Protein AF-A0A936DQM2-F1 (afdb_monomer_lite)

Foldseek 3Di:
DDDPCVVVQQPDDPLLLVLVLVVVVVNDQVVSCVPSVDRNVVSVVVLVPDDPVSNVVSVCVSPVDPPPPVVPDPDD

Radius of gyration: 15.03 Å; chains: 1; bounding box: 33×34×48 Å

Structure (mmCIF, N/CA/C/O backbone):
data_AF-A0A936DQM2-F1
#
_entry.id   AF-A0A936DQM2-F1
#
loop_
_atom_site.group_PDB
_atom_site.id
_atom_site.type_symbol
_atom_site.label_atom_id
_atom_site.label_alt_id
_atom_site.label_comp_id
_atom_site.label_asym_id
_atom_site.label_entity_id
_atom_site.label_seq_id
_atom_site.pdbx_PDB_ins_code
_atom_site.Cartn_x
_atom_site.Cartn_y
_atom_site.Cartn_z
_atom_site.occupancy
_atom_site.B_iso_or_equiv
_atom_site.auth_seq_id
_atom_site.auth_comp_id
_atom_site.auth_asym_id
_atom_site.auth_atom_id
_atom_site.pdbx_PDB_model_num
ATOM 1 N N . MET A 1 1 ? 21.040 12.766 -18.853 1.00 44.28 1 MET A N 1
ATOM 2 C CA . MET A 1 1 ? 20.244 12.944 -17.621 1.00 44.28 1 MET A CA 1
ATOM 3 C C . MET A 1 1 ? 20.361 11.651 -16.836 1.00 44.28 1 MET A C 1
ATOM 5 O O . MET A 1 1 ? 19.787 10.656 -17.253 1.00 44.28 1 MET A O 1
ATOM 9 N N . SER A 1 2 ? 21.213 11.626 -15.813 1.00 44.34 2 SER A N 1
ATOM 10 C CA . SER A 1 2 ? 21.464 10.423 -15.015 1.00 44.34 2 SER A CA 1
ATOM 11 C C . SER A 1 2 ? 20.390 10.309 -13.941 1.00 44.34 2 SER A C 1
ATOM 13 O O . SER A 1 2 ? 20.295 11.182 -13.083 1.00 44.34 2 SER A O 1
ATOM 15 N N . ILE A 1 3 ? 19.577 9.259 -14.006 1.00 52.41 3 ILE A N 1
ATOM 16 C CA . ILE A 1 3 ? 18.686 8.879 -12.908 1.00 52.41 3 ILE A CA 1
ATOM 17 C C . ILE A 1 3 ? 19.597 8.377 -11.773 1.00 52.41 3 ILE A C 1
ATOM 19 O O . ILE A 1 3 ? 20.443 7.516 -12.036 1.00 52.41 3 ILE A O 1
ATOM 23 N N . PRO A 1 4 ? 19.525 8.919 -10.545 1.00 45.22 4 PRO A N 1
ATOM 24 C CA . PRO A 1 4 ? 20.373 8.451 -9.457 1.00 45.22 4 PRO A CA 1
ATOM 25 C C . PRO A 1 4 ? 20.024 6.995 -9.110 1.00 45.22 4 PRO A C 1
ATOM 27 O O . PRO A 1 4 ? 18.872 6.672 -8.829 1.00 45.22 4 PRO A O 1
ATOM 30 N N . SER A 1 5 ? 21.037 6.120 -9.089 1.00 42.53 5 SER A N 1
ATOM 31 C CA . SER A 1 5 ? 20.959 4.661 -8.871 1.00 42.53 5 SER A CA 1
ATOM 32 C C . SER A 1 5 ? 20.273 4.184 -7.577 1.00 42.53 5 SER A C 1
ATOM 34 O O . SER A 1 5 ? 20.228 2.982 -7.327 1.00 42.53 5 SER A O 1
ATOM 36 N N . ALA A 1 6 ? 19.726 5.080 -6.754 1.00 45.50 6 ALA A N 1
ATOM 37 C CA . ALA A 1 6 ? 18.882 4.731 -5.613 1.00 45.50 6 ALA A CA 1
ATOM 38 C C . ALA A 1 6 ? 17.445 4.346 -6.028 1.00 45.50 6 ALA A C 1
ATOM 40 O O . ALA A 1 6 ? 16.789 3.603 -5.302 1.00 45.50 6 ALA A O 1
ATOM 41 N N . GLU A 1 7 ? 16.974 4.767 -7.211 1.00 44.62 7 GLU A N 1
ATOM 42 C CA . GLU A 1 7 ? 15.680 4.324 -7.765 1.00 44.62 7 GLU A CA 1
ATOM 43 C C . GLU A 1 7 ? 15.686 2.854 -8.225 1.00 44.62 7 GLU A C 1
ATOM 45 O O . GLU A 1 7 ? 14.630 2.254 -8.394 1.00 44.62 7 GLU A O 1
ATOM 50 N N . LEU A 1 8 ? 16.859 2.230 -8.383 1.00 48.78 8 LEU A N 1
ATOM 51 C CA . LEU A 1 8 ? 16.985 0.861 -8.905 1.00 48.78 8 LEU A CA 1
ATOM 52 C C . LEU A 1 8 ? 16.777 -0.251 -7.860 1.00 48.78 8 LEU A C 1
ATOM 54 O O . LEU A 1 8 ? 16.788 -1.425 -8.224 1.00 48.78 8 LEU A O 1
ATOM 58 N N . ALA A 1 9 ? 16.588 0.078 -6.578 1.00 61.94 9 ALA A N 1
ATOM 59 C CA . ALA A 1 9 ? 16.475 -0.924 -5.510 1.00 61.94 9 ALA A CA 1
ATOM 60 C C . ALA A 1 9 ? 15.129 -0.934 -4.772 1.00 61.94 9 ALA A C 1
ATOM 62 O O . ALA A 1 9 ? 14.887 -1.864 -3.998 1.00 61.94 9 ALA A O 1
ATOM 63 N N . ASN A 1 10 ? 14.259 0.058 -4.995 1.00 63.00 10 ASN A N 1
ATOM 64 C CA . ASN A 1 10 ? 12.952 0.112 -4.349 1.00 63.00 10 ASN A CA 1
ATOM 65 C C . ASN A 1 10 ? 11.854 -0.304 -5.345 1.00 63.00 10 ASN A C 1
ATOM 67 O O . ASN A 1 10 ? 11.598 0.425 -6.301 1.00 63.00 10 ASN A O 1
ATOM 71 N N . PRO A 1 11 ? 11.193 -1.463 -5.161 1.00 75.50 11 PRO A N 1
ATOM 72 C CA . PRO A 1 11 ? 10.140 -1.938 -6.067 1.00 75.50 11 PRO A CA 1
ATOM 73 C C . PRO A 1 11 ? 8.832 -1.130 -5.970 1.00 75.50 11 PRO A C 1
ATOM 75 O O . PRO A 1 11 ? 7.852 -1.469 -6.644 1.00 75.50 11 PRO A O 1
ATOM 78 N N . PHE A 1 12 ? 8.814 -0.099 -5.120 1.00 84.00 12 PHE A N 1
ATOM 79 C CA . PHE A 1 12 ? 7.705 0.811 -4.889 1.00 84.00 12 PHE A CA 1
ATOM 80 C C . PHE A 1 12 ? 8.136 2.263 -5.080 1.00 84.00 12 PHE A C 1
ATOM 82 O O . PHE A 1 12 ? 9.206 2.683 -4.640 1.00 84.00 12 PHE A O 1
ATOM 89 N N . THR A 1 13 ? 7.252 3.045 -5.685 1.00 88.06 13 THR A N 1
ATOM 90 C CA . THR A 1 13 ? 7.329 4.507 -5.701 1.00 88.06 13 THR A CA 1
ATOM 91 C C . THR A 1 13 ? 7.083 5.079 -4.302 1.00 88.06 13 THR A C 1
ATOM 93 O O . THR A 1 13 ? 6.485 4.429 -3.442 1.00 88.06 13 THR A O 1
ATOM 96 N N . SER A 1 14 ? 7.465 6.338 -4.077 1.00 85.06 14 SER A N 1
ATOM 97 C CA . SER A 1 14 ? 7.227 7.027 -2.799 1.00 85.06 14 SER A CA 1
ATOM 98 C C . SER A 1 14 ? 5.748 7.040 -2.387 1.00 85.06 14 SER A C 1
ATOM 100 O O . SER A 1 14 ? 5.439 6.902 -1.206 1.00 85.06 14 SER A O 1
ATOM 102 N N . ALA A 1 15 ? 4.829 7.166 -3.351 1.00 88.19 15 ALA A N 1
ATOM 103 C CA . ALA A 1 15 ? 3.388 7.152 -3.097 1.00 88.19 15 ALA A CA 1
ATOM 104 C C . ALA A 1 15 ? 2.884 5.759 -2.686 1.00 88.19 15 ALA A C 1
ATOM 106 O O . ALA A 1 15 ? 2.097 5.634 -1.751 1.00 88.19 15 ALA A O 1
ATOM 107 N N . GLU A 1 16 ? 3.363 4.704 -3.349 1.00 90.69 16 GLU A N 1
ATOM 108 C CA . GLU A 1 16 ? 3.037 3.320 -2.987 1.00 90.69 16 GLU A CA 1
ATOM 109 C C . GLU A 1 16 ? 3.585 2.962 -1.599 1.00 90.69 16 GLU A C 1
ATOM 111 O O . GLU A 1 16 ? 2.896 2.317 -0.806 1.00 90.69 16 GLU A O 1
ATOM 116 N N . PHE A 1 17 ? 4.799 3.418 -1.285 1.00 88.75 17 PHE A N 1
ATOM 117 C CA . PHE A 1 17 ? 5.419 3.226 0.022 1.00 88.75 17 PHE A CA 1
ATOM 118 C C . PHE A 1 17 ? 4.638 3.934 1.139 1.00 88.75 17 PHE A C 1
ATOM 120 O O . PHE A 1 17 ? 4.349 3.335 2.175 1.00 88.75 17 PHE A O 1
ATOM 127 N N . GLU A 1 18 ? 4.237 5.188 0.920 1.00 89.31 18 GLU A N 1
ATOM 128 C CA . GLU A 1 18 ? 3.451 5.952 1.890 1.00 89.31 18 GLU A CA 1
ATOM 129 C C . GLU A 1 18 ? 2.051 5.352 2.099 1.00 89.31 18 GLU A C 1
ATOM 131 O O . GLU A 1 18 ? 1.590 5.247 3.236 1.00 89.31 18 GLU A O 1
ATOM 136 N N . LEU A 1 19 ? 1.409 4.855 1.036 1.00 92.56 19 LEU A N 1
ATOM 137 C CA . LEU A 1 19 ? 0.156 4.113 1.154 1.00 92.56 19 LEU A CA 1
ATOM 138 C C . LEU A 1 19 ? 0.329 2.859 2.017 1.00 92.56 19 LEU A C 1
ATOM 140 O O . LEU A 1 19 ? -0.483 2.627 2.914 1.00 92.56 19 LEU A O 1
ATOM 144 N N . LEU A 1 20 ? 1.369 2.049 1.770 1.00 91.56 20 LEU A N 1
ATOM 145 C CA . LEU A 1 20 ? 1.658 0.858 2.579 1.00 91.56 20 LEU A CA 1
ATOM 146 C C . LEU A 1 20 ? 1.873 1.233 4.049 1.00 91.56 20 LEU A C 1
ATOM 148 O O . LEU A 1 20 ? 1.345 0.565 4.938 1.00 91.56 20 LEU A O 1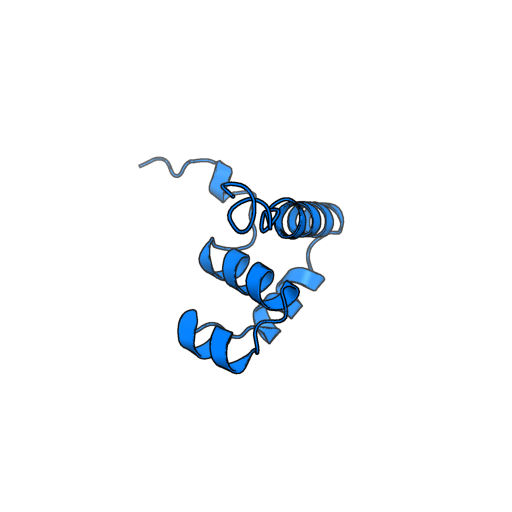
ATOM 152 N N . ARG A 1 21 ? 2.583 2.334 4.312 1.00 88.81 21 ARG A N 1
ATOM 153 C CA . ARG A 1 21 ? 2.810 2.858 5.664 1.00 88.81 21 ARG A CA 1
ATOM 154 C C . ARG A 1 21 ? 1.501 3.206 6.362 1.00 88.81 21 ARG A C 1
ATOM 156 O O . ARG A 1 21 ? 1.253 2.720 7.464 1.00 88.81 21 ARG A O 1
ATOM 163 N N . GLN A 1 22 ? 0.646 3.993 5.716 1.00 90.62 22 GLN A N 1
ATOM 164 C CA . GLN A 1 22 ? -0.654 4.368 6.269 1.00 90.62 22 GLN A CA 1
ATOM 165 C C . GLN A 1 22 ? -1.581 3.155 6.447 1.00 90.62 22 GLN A C 1
ATOM 167 O O . GLN A 1 22 ? -2.294 3.061 7.446 1.00 90.62 22 GLN A O 1
ATOM 172 N N . PHE A 1 23 ? -1.530 2.183 5.532 1.00 91.81 23 PHE A N 1
ATOM 173 C CA . PHE A 1 23 ? -2.260 0.926 5.678 1.00 91.81 23 PHE A CA 1
ATOM 174 C C . PHE A 1 23 ? -1.833 0.166 6.943 1.00 91.81 23 PHE A C 1
ATOM 176 O O . PHE A 1 23 ? -2.686 -0.233 7.733 1.00 91.81 23 PHE A O 1
ATOM 183 N N . TYR A 1 24 ? -0.525 0.009 7.181 1.00 89.19 24 TYR A N 1
ATOM 184 C CA . TYR A 1 24 ? -0.016 -0.638 8.398 1.00 89.19 24 TYR A CA 1
ATOM 185 C C . TYR A 1 24 ? -0.264 0.180 9.674 1.00 89.19 24 TYR A C 1
ATOM 187 O O . TYR A 1 24 ? -0.326 -0.402 10.754 1.00 89.19 24 TYR A O 1
ATOM 195 N N . ALA A 1 25 ? -0.465 1.495 9.557 1.00 88.56 25 ALA A N 1
ATOM 196 C CA . A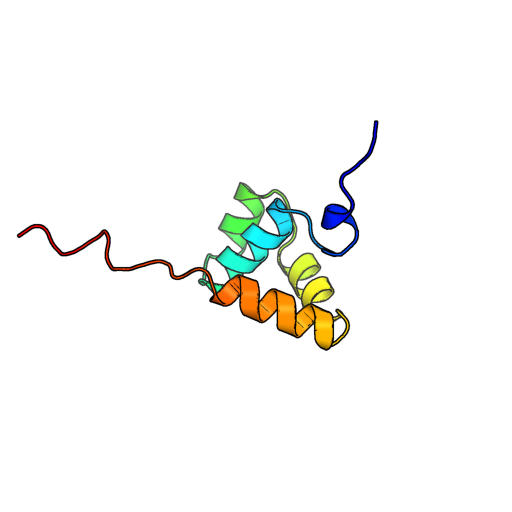LA A 1 25 ? -0.906 2.360 10.651 1.00 88.56 25 ALA A CA 1
ATOM 197 C C . ALA A 1 25 ? -2.420 2.262 10.948 1.00 88.56 25 ALA A C 1
ATOM 199 O O . ALA A 1 25 ? -2.898 2.893 11.888 1.00 88.56 25 ALA A O 1
ATOM 200 N N . GLY A 1 26 ? -3.183 1.481 10.172 1.00 89.69 26 GLY A N 1
ATOM 201 C CA . GLY A 1 26 ? -4.618 1.265 10.381 1.00 89.69 26 GLY A CA 1
ATOM 202 C C . GLY A 1 26 ? -5.533 2.245 9.642 1.00 89.69 26 GLY A C 1
ATOM 203 O O . GLY A 1 26 ? -6.734 2.279 9.917 1.00 89.69 26 GLY A O 1
ATOM 204 N N . VAL A 1 27 ? -5.010 3.033 8.694 1.00 90.44 27 VAL A N 1
ATOM 205 C CA . VAL A 1 27 ? -5.835 3.950 7.895 1.00 90.44 27 VAL A CA 1
ATOM 206 C C . VAL A 1 27 ? -6.815 3.149 7.020 1.00 90.44 27 VAL A C 1
A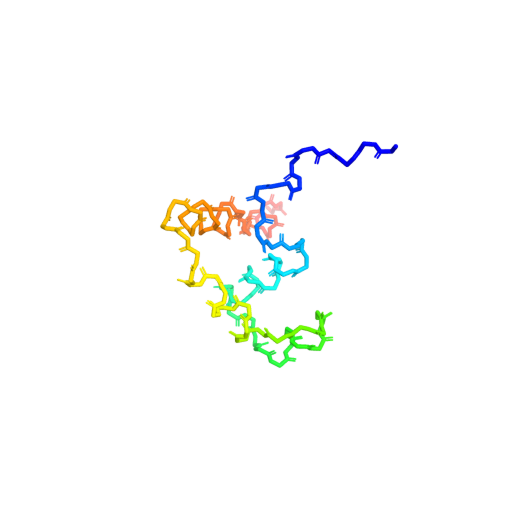TOM 208 O O . VAL A 1 27 ? -6.401 2.225 6.310 1.00 90.44 27 VAL A O 1
ATOM 211 N N . PRO A 1 28 ? -8.122 3.487 7.015 1.00 93.00 28 PRO A N 1
ATOM 212 C CA . PRO A 1 28 ? -9.109 2.758 6.227 1.00 93.00 28 PRO A CA 1
ATOM 213 C C . PRO A 1 28 ? -8.807 2.778 4.724 1.00 93.00 28 PRO A C 1
ATOM 215 O O . PRO A 1 28 ? -8.550 3.828 4.133 1.00 93.00 28 PRO A O 1
ATOM 218 N N . THR A 1 29 ? -8.965 1.631 4.059 1.00 90.81 29 THR A N 1
ATOM 219 C CA . THR A 1 29 ? -8.681 1.467 2.618 1.00 90.81 29 TH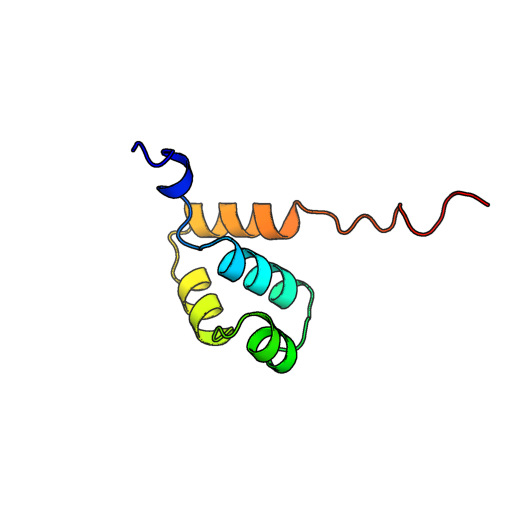R A CA 1
ATOM 220 C C . THR A 1 29 ? -9.453 2.434 1.719 1.00 90.81 29 THR A C 1
ATOM 222 O O . THR A 1 29 ? -8.948 2.834 0.673 1.00 90.81 29 THR A O 1
ATOM 225 N N . ARG A 1 30 ? -10.663 2.852 2.118 1.00 92.94 30 ARG A N 1
ATOM 226 C CA . ARG A 1 30 ? -11.454 3.860 1.392 1.00 92.94 30 ARG A CA 1
ATOM 227 C C . ARG A 1 30 ? -10.772 5.233 1.370 1.00 92.94 30 ARG A C 1
ATOM 229 O O . ARG A 1 30 ? -10.861 5.919 0.357 1.00 92.94 30 ARG A O 1
ATOM 236 N N . VAL A 1 31 ? -10.108 5.620 2.461 1.00 92.88 31 VAL A N 1
ATOM 237 C CA . VAL A 1 31 ? -9.352 6.879 2.555 1.00 92.88 31 VAL A CA 1
ATOM 238 C C . VAL A 1 31 ? -8.111 6.787 1.674 1.00 92.88 31 VAL A C 1
ATOM 240 O O . VAL A 1 31 ? -7.931 7.630 0.802 1.00 92.88 31 VAL A O 1
ATOM 243 N N . LEU A 1 32 ? -7.360 5.687 1.790 1.00 93.00 32 LEU A N 1
ATOM 244 C CA . LEU A 1 32 ? -6.164 5.432 0.982 1.00 93.00 32 LEU A CA 1
ATOM 245 C C . LEU A 1 32 ? -6.453 5.465 -0.524 1.00 93.00 32 LEU A C 1
ATOM 247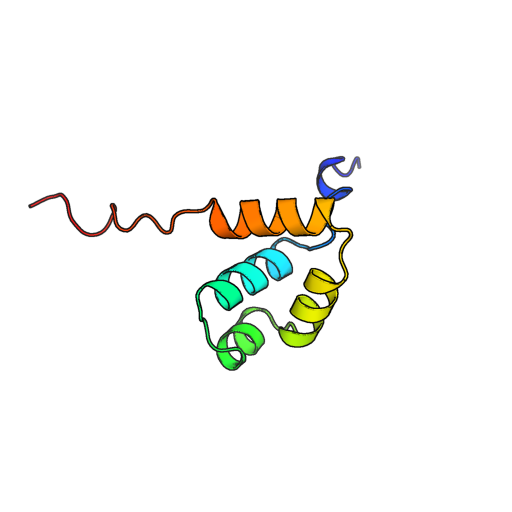 O O . LEU A 1 32 ? -5.737 6.108 -1.285 1.00 93.00 32 LEU A O 1
ATOM 251 N N . ARG A 1 33 ? -7.549 4.833 -0.964 1.00 93.06 33 ARG A N 1
ATOM 252 C CA . ARG A 1 33 ? -7.982 4.871 -2.372 1.00 93.06 33 ARG A CA 1
ATOM 253 C C . ARG A 1 33 ? -8.265 6.290 -2.856 1.00 93.06 33 ARG A C 1
ATOM 255 O O . ARG A 1 33 ? -7.950 6.609 -3.995 1.00 93.06 33 ARG A O 1
ATOM 262 N N . ARG A 1 34 ? -8.879 7.126 -2.013 1.00 93.38 34 ARG A N 1
ATOM 263 C CA . ARG A 1 34 ? -9.220 8.510 -2.367 1.00 93.38 34 ARG A CA 1
ATOM 264 C C . ARG A 1 34 ? -7.981 9.398 -2.439 1.00 93.38 34 ARG A C 1
ATOM 266 O O . ARG A 1 34 ? -7.908 10.248 -3.314 1.00 93.38 34 ARG A O 1
ATOM 273 N N . GLU A 1 35 ? -7.057 9.228 -1.502 1.00 92.19 35 GLU A N 1
ATOM 274 C CA . GLU A 1 35 ? -5.882 10.089 -1.343 1.00 92.19 35 GLU A CA 1
ATOM 275 C C . GLU A 1 35 ? -4.787 9.770 -2.360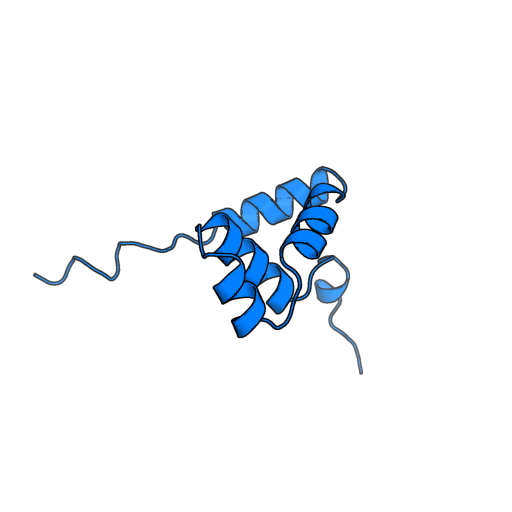 1.00 92.19 35 GLU A C 1
ATOM 277 O O . GLU A 1 35 ? -4.223 10.677 -2.964 1.00 92.19 35 GLU A O 1
ATOM 282 N N . PHE A 1 36 ? -4.537 8.485 -2.604 1.00 90.56 36 PHE A N 1
ATOM 283 C CA . PHE A 1 36 ? -3.450 8.045 -3.474 1.00 90.56 36 PHE A CA 1
ATOM 284 C C . PHE A 1 36 ? -3.912 7.678 -4.886 1.00 90.56 36 PHE A C 1
ATOM 286 O O . PHE A 1 36 ? -3.071 7.516 -5.761 1.00 90.56 36 PHE A O 1
ATOM 293 N N . ALA A 1 37 ? -5.220 7.509 -5.122 1.00 92.56 37 ALA A N 1
ATOM 294 C CA . ALA A 1 37 ? -5.766 6.978 -6.378 1.00 92.56 37 ALA A CA 1
ATOM 295 C C . ALA A 1 37 ? -5.162 5.614 -6.796 1.00 92.56 37 ALA A C 1
ATOM 297 O O . ALA A 1 37 ? -5.146 5.258 -7.973 1.00 92.56 37 ALA A O 1
ATOM 298 N N . LEU A 1 38 ? -4.686 4.832 -5.820 1.00 90.50 38 LEU A N 1
ATOM 299 C CA . LEU A 1 38 ? -4.094 3.502 -5.994 1.00 90.50 38 LEU A CA 1
ATOM 300 C C . LEU A 1 38 ? -4.976 2.433 -5.340 1.00 90.50 38 LEU A C 1
ATOM 302 O O . LEU A 1 38 ? -5.731 2.725 -4.410 1.00 90.50 38 LEU A O 1
ATOM 306 N N . ASP A 1 39 ? -4.860 1.181 -5.794 1.00 90.62 39 ASP A N 1
ATOM 307 C CA . ASP A 1 39 ? -5.519 0.041 -5.151 1.00 90.62 39 ASP A CA 1
ATOM 308 C C . ASP A 1 39 ? -4.648 -0.516 -4.002 1.00 90.62 39 ASP A C 1
ATOM 310 O O . ASP A 1 39 ? -3.589 -1.099 -4.260 1.00 90.62 39 ASP A O 1
ATOM 314 N N . PRO A 1 40 ? -5.079 -0.393 -2.727 1.00 91.06 40 PRO A N 1
ATOM 315 C CA . PRO A 1 40 ? -4.291 -0.858 -1.590 1.00 91.06 40 PRO A CA 1
ATOM 316 C C . PRO A 1 40 ? -4.075 -2.370 -1.584 1.00 91.06 40 PRO A C 1
ATOM 318 O O . PRO A 1 40 ? -3.027 -2.840 -1.151 1.00 91.06 40 PRO A O 1
ATOM 321 N N . TRP A 1 41 ? -5.042 -3.147 -2.075 1.00 90.75 41 TRP A N 1
ATOM 322 C CA . TRP A 1 41 ? -4.948 -4.603 -2.091 1.00 90.75 41 TRP A CA 1
ATOM 323 C C . TRP A 1 41 ? -3.959 -5.083 -3.147 1.00 90.75 41 TRP A C 1
ATOM 325 O O . TRP A 1 41 ? -3.173 -5.987 -2.869 1.00 90.75 41 TRP A O 1
ATOM 335 N N . ALA A 1 42 ? -3.929 -4.447 -4.320 1.00 91.44 42 ALA A N 1
ATOM 336 C CA . ALA A 1 42 ? -2.925 -4.728 -5.344 1.00 91.44 42 ALA A CA 1
ATOM 337 C C . ALA A 1 42 ? -1.500 -4.446 -4.835 1.00 91.44 42 ALA A C 1
ATOM 339 O O . ALA A 1 42 ? -0.587 -5.245 -5.065 1.00 91.44 42 ALA A O 1
ATOM 340 N N . LEU A 1 43 ? -1.317 -3.352 -4.089 1.00 91.25 43 LEU A N 1
ATOM 341 C CA . LEU A 1 43 ? -0.027 -2.996 -3.493 1.00 91.25 43 LEU A CA 1
ATOM 342 C C . LEU A 1 43 ? 0.388 -3.942 -2.374 1.00 91.25 43 LEU A C 1
ATOM 344 O O . LEU A 1 43 ? 1.530 -4.396 -2.358 1.00 91.25 43 LEU A O 1
ATOM 348 N N . LEU A 1 44 ? -0.537 -4.316 -1.492 1.00 90.19 44 LEU A N 1
ATOM 349 C CA . LEU A 1 44 ? -0.279 -5.328 -0.468 1.00 90.19 44 LEU A CA 1
ATOM 350 C C . LEU A 1 44 ? 0.087 -6.672 -1.084 1.00 90.19 44 LEU A C 1
ATOM 352 O O . LEU A 1 44 ? 0.994 -7.346 -0.597 1.00 90.19 44 LEU A O 1
ATOM 356 N N . ASN A 1 45 ? -0.589 -7.056 -2.165 1.00 91.88 45 ASN A N 1
ATOM 357 C CA . ASN A 1 45 ? -0.283 -8.287 -2.868 1.00 91.88 45 ASN A CA 1
ATOM 358 C C . ASN A 1 45 ? 1.137 -8.246 -3.443 1.00 91.88 45 ASN A C 1
ATOM 360 O O . ASN A 1 45 ? 1.908 -9.173 -3.218 1.00 91.88 45 ASN A O 1
ATOM 364 N N . ARG A 1 46 ? 1.527 -7.154 -4.113 1.00 90.44 46 ARG A N 1
ATOM 365 C CA . ARG A 1 46 ? 2.907 -6.963 -4.594 1.00 90.44 46 ARG A CA 1
ATOM 366 C C . ARG A 1 46 ? 3.921 -6.987 -3.450 1.00 90.44 46 ARG A C 1
ATOM 368 O O . ARG A 1 46 ? 4.935 -7.663 -3.563 1.00 90.44 46 ARG A O 1
ATOM 375 N N . HIS A 1 47 ? 3.622 -6.319 -2.337 1.00 89.12 47 HIS A N 1
ATOM 376 C CA . HIS A 1 47 ? 4.497 -6.245 -1.163 1.00 89.12 47 HIS A CA 1
ATOM 377 C C . HIS A 1 47 ? 4.774 -7.628 -0.564 1.00 89.12 47 HIS A C 1
ATOM 379 O O . HIS A 1 47 ? 5.919 -7.951 -0.258 1.00 89.12 47 HIS A O 1
ATOM 385 N N . ARG A 1 48 ? 3.748 -8.482 -0.475 1.00 87.75 48 ARG A N 1
ATOM 386 C CA . ARG A 1 48 ? 3.872 -9.857 0.039 1.00 87.75 48 ARG A CA 1
ATOM 387 C C . ARG A 1 48 ? 4.611 -10.808 -0.902 1.00 87.75 48 ARG A C 1
ATOM 389 O O . ARG A 1 48 ? 5.115 -11.822 -0.433 1.00 87.75 48 ARG A O 1
ATOM 396 N N . HIS A 1 49 ? 4.661 -10.501 -2.196 1.00 89.38 49 HIS A N 1
ATOM 397 C CA . HIS A 1 49 ? 5.351 -11.312 -3.203 1.00 89.38 49 HIS A CA 1
ATOM 398 C C . HIS A 1 49 ? 6.817 -10.915 -3.412 1.00 89.38 49 HIS A C 1
ATOM 400 O O . HIS A 1 49 ? 7.496 -11.503 -4.254 1.00 89.38 49 HIS A O 1
ATOM 406 N N . LEU A 1 50 ? 7.328 -9.934 -2.666 1.00 87.12 50 LEU A N 1
ATOM 407 C CA . LEU A 1 50 ? 8.736 -9.573 -2.749 1.00 87.12 50 LEU A CA 1
ATOM 408 C C . LEU A 1 50 ? 9.651 -10.683 -2.212 1.00 87.12 50 LEU A C 1
ATOM 410 O O . LEU A 1 50 ? 9.278 -11.397 -1.276 1.00 87.12 50 LEU A O 1
ATOM 414 N N . PRO A 1 51 ? 10.889 -10.790 -2.734 1.00 87.94 51 PRO A N 1
ATOM 415 C CA . PRO A 1 51 ? 11.904 -11.652 -2.148 1.00 87.94 51 PRO A CA 1
ATOM 416 C C . PRO A 1 51 ? 12.079 -11.357 -0.649 1.00 87.94 51 PRO A C 1
ATOM 418 O O . PRO A 1 51 ? 12.063 -10.182 -0.263 1.00 87.94 51 PRO A O 1
ATOM 421 N N . PRO A 1 52 ? 12.321 -12.374 0.202 1.00 83.00 52 PRO A N 1
ATOM 422 C CA . PRO A 1 52 ? 12.357 -12.207 1.657 1.00 83.00 52 PRO A CA 1
ATOM 423 C C . PRO A 1 52 ? 13.265 -11.069 2.140 1.00 83.00 52 PRO A C 1
ATOM 425 O O . PRO A 1 52 ? 12.863 -10.289 2.999 1.00 83.00 52 PRO A O 1
ATOM 428 N N . ALA A 1 53 ? 14.449 -10.915 1.537 1.00 83.56 53 ALA A N 1
ATOM 429 C CA . ALA A 1 53 ? 15.397 -9.858 1.888 1.00 83.56 53 ALA A CA 1
ATOM 430 C C . ALA A 1 53 ? 14.867 -8.439 1.592 1.00 83.56 53 ALA A C 1
ATOM 432 O O . ALA A 1 53 ? 15.129 -7.510 2.353 1.00 83.56 53 ALA A O 1
ATOM 433 N N . GLN A 1 54 ? 14.105 -8.262 0.507 1.00 84.62 54 GLN A N 1
ATOM 434 C CA . GLN A 1 54 ? 13.494 -6.974 0.156 1.00 84.62 54 GLN A CA 1
ATOM 435 C C . GLN A 1 54 ? 12.265 -6.697 1.024 1.00 84.62 54 GLN A C 1
ATOM 437 O O . GLN A 1 54 ? 12.114 -5.594 1.543 1.00 84.62 54 GLN A O 1
ATOM 442 N N . HIS A 1 55 ? 11.429 -7.715 1.246 1.00 84.81 55 HIS A N 1
ATOM 443 C CA . HIS A 1 55 ? 10.264 -7.615 2.122 1.00 84.81 55 HIS A CA 1
ATOM 444 C C . HIS A 1 55 ? 10.663 -7.239 3.559 1.00 84.81 55 HIS A C 1
ATOM 446 O O . HIS A 1 55 ? 10.060 -6.354 4.158 1.00 84.81 55 HIS A O 1
ATOM 452 N N . GLN A 1 56 ? 11.721 -7.849 4.105 1.00 84.06 56 GLN A N 1
ATOM 453 C CA . GLN A 1 56 ? 12.236 -7.515 5.437 1.00 84.06 56 GLN A CA 1
ATOM 454 C C . GLN A 1 56 ? 12.787 -6.089 5.524 1.00 84.06 56 GLN A C 1
ATOM 456 O O . GLN A 1 56 ? 12.532 -5.408 6.516 1.00 84.06 56 GLN A O 1
ATOM 461 N N . ARG A 1 57 ? 13.508 -5.624 4.494 1.00 84.12 57 ARG A N 1
ATOM 462 C CA . ARG A 1 57 ? 13.987 -4.235 4.423 1.00 84.12 57 ARG A CA 1
ATOM 463 C C . ARG A 1 57 ? 12.831 -3.241 4.427 1.00 84.12 57 ARG A C 1
ATOM 465 O O . ARG A 1 57 ? 12.813 -2.348 5.265 1.00 84.12 57 ARG A O 1
ATOM 472 N N . LEU A 1 58 ? 11.828 -3.453 3.578 1.00 83.50 58 LEU A N 1
ATOM 473 C CA . LEU A 1 58 ? 10.648 -2.590 3.527 1.00 83.50 58 LEU A CA 1
ATOM 474 C C . LEU A 1 58 ? 9.858 -2.614 4.836 1.00 83.50 58 LEU A C 1
ATOM 476 O O . LEU A 1 58 ? 9.473 -1.560 5.326 1.00 83.50 58 LEU A O 1
ATOM 480 N N . LEU A 1 59 ? 9.666 -3.780 5.459 1.00 84.50 59 LEU A N 1
ATOM 481 C CA . LEU A 1 59 ? 9.034 -3.860 6.780 1.00 84.50 59 LEU A CA 1
ATOM 482 C C . LEU A 1 59 ? 9.818 -3.097 7.851 1.00 84.50 59 LEU A C 1
ATOM 484 O O . LEU A 1 59 ? 9.204 -2.472 8.717 1.00 84.50 59 LEU A O 1
ATOM 488 N N . HIS A 1 60 ? 11.151 -3.148 7.807 1.00 84.00 60 HIS A N 1
ATOM 489 C CA . HIS A 1 60 ? 11.990 -2.355 8.696 1.00 84.00 60 HIS A CA 1
ATOM 490 C C . HIS A 1 60 ? 11.775 -0.862 8.439 1.00 84.00 60 HIS A C 1
ATOM 492 O O . HIS A 1 60 ? 11.502 -0.134 9.381 1.00 84.00 60 HIS A O 1
ATOM 498 N N . GLU A 1 61 ? 11.821 -0.399 7.190 1.00 83.31 61 GLU A N 1
ATOM 499 C CA . GLU A 1 61 ? 11.611 1.013 6.837 1.00 83.31 61 GLU A CA 1
ATOM 500 C C . GLU A 1 61 ? 10.206 1.523 7.200 1.00 83.31 61 GLU A C 1
ATOM 502 O O . GLU A 1 61 ? 10.069 2.613 7.754 1.00 83.31 61 GLU A O 1
ATOM 507 N N . LEU A 1 62 ? 9.164 0.715 6.974 1.00 83.38 62 LEU A N 1
ATOM 508 C CA . LEU A 1 62 ? 7.778 1.037 7.333 1.00 83.38 62 LEU A CA 1
ATOM 509 C C . LEU A 1 62 ? 7.589 1.192 8.850 1.00 83.38 62 LEU A C 1
ATOM 511 O O . LEU A 1 62 ? 6.751 1.982 9.283 1.00 83.38 62 LEU A O 1
ATOM 515 N N . ARG A 1 63 ? 8.366 0.454 9.655 1.00 76.81 63 ARG A N 1
ATOM 516 C CA . ARG A 1 63 ? 8.350 0.511 11.129 1.00 76.81 63 ARG A CA 1
ATOM 517 C C . ARG A 1 63 ? 9.334 1.524 11.714 1.00 76.81 63 ARG A C 1
ATOM 519 O O . ARG A 1 63 ? 9.102 2.022 12.808 1.00 76.81 63 ARG A O 1
ATOM 526 N N . ALA A 1 64 ? 10.431 1.808 11.014 1.00 70.00 64 ALA A N 1
ATOM 527 C CA . ALA A 1 64 ? 11.547 2.613 11.508 1.00 70.00 64 ALA A CA 1
ATOM 528 C C . ALA A 1 64 ? 11.264 4.116 11.525 1.00 70.00 64 ALA A C 1
ATOM 530 O O . ALA A 1 64 ? 12.078 4.872 12.048 1.00 70.00 64 ALA A O 1
ATOM 531 N N . ARG A 1 65 ? 10.123 4.569 10.992 1.00 55.84 65 ARG A N 1
ATOM 532 C CA . ARG A 1 65 ? 9.650 5.927 11.244 1.00 55.84 65 ARG A CA 1
ATOM 533 C C . ARG A 1 65 ? 8.772 5.901 12.495 1.00 55.84 65 ARG A C 1
ATOM 535 O O . ARG A 1 65 ? 7.590 5.574 12.369 1.00 55.84 65 ARG A O 1
ATOM 542 N N . PRO A 1 66 ? 9.298 6.239 13.688 1.00 50.31 66 PRO A N 1
ATOM 543 C CA . PRO A 1 66 ? 8.422 6.534 14.800 1.00 50.31 66 PRO A CA 1
ATOM 544 C C . PRO A 1 66 ? 7.526 7.686 14.346 1.00 50.31 66 PRO A C 1
ATOM 546 O O . PRO A 1 66 ? 7.993 8.765 13.979 1.00 50.31 66 PRO A O 1
ATOM 549 N N . THR A 1 67 ? 6.216 7.471 14.350 1.00 51.34 67 THR A N 1
ATOM 550 C CA . THR A 1 67 ? 5.319 8.551 14.746 1.00 51.34 67 THR A CA 1
ATOM 551 C C . THR A 1 67 ? 5.732 8.886 16.170 1.00 51.34 67 THR A C 1
ATOM 553 O O . THR A 1 67 ? 5.243 8.244 17.095 1.00 51.34 67 THR A O 1
ATOM 556 N N . SER A 1 68 ? 6.724 9.765 16.343 1.00 41.41 68 SER A N 1
ATOM 557 C CA . SER A 1 68 ? 7.105 10.248 17.664 1.00 41.41 68 SER A CA 1
ATOM 558 C C . SER A 1 68 ? 5.830 10.771 18.323 1.00 41.41 68 SER A C 1
ATOM 560 O O . SER A 1 68 ? 5.259 11.743 17.829 1.00 41.41 68 SER A O 1
ATOM 562 N N . PRO A 1 69 ? 5.363 10.158 19.423 1.00 51.00 69 PRO A N 1
ATOM 563 C CA . PRO A 1 69 ? 4.351 10.775 20.270 1.00 51.00 69 PRO A CA 1
ATOM 564 C C . PRO A 1 69 ? 4.941 11.959 21.063 1.00 51.00 69 PRO A C 1
ATOM 566 O O . PRO A 1 69 ? 4.234 12.616 21.818 1.00 51.00 69 PRO A O 1
ATOM 569 N N . GLU A 1 70 ? 6.236 12.241 20.898 1.00 47.97 70 GLU A N 1
ATOM 570 C CA . GLU A 1 70 ? 7.007 13.185 21.707 1.00 47.97 70 GLU A CA 1
ATOM 571 C C . GLU A 1 70 ? 6.931 14.649 21.244 1.00 47.97 70 GLU A C 1
ATOM 573 O O . GLU A 1 70 ? 7.476 15.518 21.910 1.00 47.97 70 GLU A O 1
ATOM 578 N N . GLU A 1 71 ? 6.203 14.966 20.168 1.00 49.66 71 GLU A N 1
ATOM 579 C CA . GLU A 1 71 ? 5.874 16.368 19.842 1.00 49.66 71 GLU A CA 1
ATOM 580 C C . GLU A 1 71 ? 4.541 16.821 20.475 1.00 49.66 71 GLU A C 1
ATOM 582 O O . GLU A 1 71 ? 4.141 17.973 20.336 1.00 49.66 71 GLU A O 1
ATOM 587 N N . ILE A 1 72 ? 3.842 15.933 21.200 1.00 54.28 72 ILE A N 1
ATOM 588 C CA . ILE A 1 72 ? 2.491 16.203 21.722 1.00 54.28 72 ILE A CA 1
ATOM 589 C C . ILE A 1 72 ? 2.465 16.513 23.233 1.00 54.28 72 ILE A C 1
ATOM 591 O O . ILE A 1 72 ? 1.425 16.931 23.735 1.00 54.28 72 ILE A O 1
ATOM 595 N N . ALA A 1 73 ? 3.553 16.318 23.995 1.00 52.72 73 ALA A N 1
ATOM 596 C CA . ALA A 1 73 ? 3.448 16.392 25.460 1.00 52.72 73 ALA A CA 1
ATOM 597 C C . ALA A 1 73 ? 4.742 16.694 26.241 1.00 52.72 73 ALA A C 1
ATOM 599 O O . ALA A 1 73 ? 4.998 16.023 27.236 1.00 52.72 73 ALA A O 1
ATOM 600 N N . THR A 1 74 ? 5.559 17.694 25.882 1.00 49.62 74 THR A N 1
ATOM 601 C CA . THR A 1 74 ? 6.491 18.292 26.874 1.00 49.62 74 THR A CA 1
ATOM 602 C C . THR A 1 74 ? 6.860 19.747 26.556 1.00 49.62 74 THR A C 1
ATOM 604 O O . THR A 1 74 ? 7.992 20.090 26.236 1.00 49.62 74 THR A O 1
ATOM 607 N N . THR A 1 75 ? 5.891 20.650 26.664 1.00 48.44 75 THR A N 1
ATOM 608 C CA . THR A 1 75 ? 6.147 22.015 27.154 1.00 48.44 75 THR A CA 1
ATOM 609 C C . THR A 1 75 ? 4.955 22.379 28.028 1.00 48.44 75 THR A C 1
ATOM 611 O O . THR A 1 75 ? 3.987 22.988 27.581 1.00 48.44 75 THR A O 1
ATOM 614 N N . GLY A 1 76 ? 5.002 21.871 29.255 1.00 41.34 76 GLY A N 1
ATOM 615 C CA . GLY A 1 76 ? 4.100 22.157 30.361 1.00 41.34 76 GLY A CA 1
ATOM 616 C C . GLY A 1 76 ? 4.887 22.008 31.647 1.00 41.34 76 GLY A C 1
ATOM 617 O O . GLY A 1 76 ? 5.649 21.017 31.722 1.00 41.34 76 GLY A O 1
#

Secondary structure (DSSP, 8-state):
----TTTTS-SS-HHHHHHHHHHHTT--HHHHHHHH-S-HHHHHHHHHTS-HHHHHHHHHHHHHS---GGGSS---

Sequence (76 aa):
MSIPSAELANPFTSAEFELLRQFYAGVPTRVLRREFALDPWALLNRHRHLPPAQHQRLLHELRARPTSPEEIATTG

pLDDT: mean 76.88, std 18.25, range [41.34, 93.38]